Protein AF-A0A6H5HBG1-F1 (afdb_monomer)

Sequence (84 aa):
MTNNFL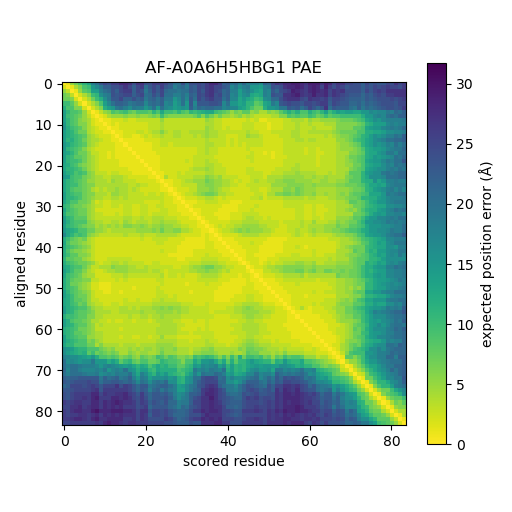LQPKEIKEIKDFLLKARRKDAKSVKIKKNPENVKFKVRCSRFLYTLVITDREKAEKLKQSLPPGQLFPIGVKFLKYKF

InterPro domains:
  IPR002675 Large ribosomal subunit protein eL38 [PF01781] (9-70)
  IPR002675 Large ribosomal subunit protein eL38 [PTHR10965] (9-71)
  IPR038464 Large ribosomal subunit protein eL38 superfamily [G3DSA:3.30.720.90] (8-73)

Organism: NCBI:txid355587

Nearest PDB structures (foldseek):
  7oyc-assembly1_k1  TM=9.595E-01  e=1.858E-09  Xenopus laevis
  9cai-assembly1_Ck  TM=9.474E-01  e=2.117E-09  Caenorhabditis elegans
  7qiz-assembly1_m  TM=9.678E-01  e=6.433E-09  Solanum lycopersicum
  6p5k-assembly1_Ak  TM=8.933E-01  e=2.936E-09  Oryctolagus cuniculus
  8jiv-assembly1_Ck  TM=9.588E-01  e=2.378E-08  Triticum aestivum

Secondary structure (DSSP, 8-state):
----TT-EEEEE--HHHHHHHHHSTT--EEEEEE-SS-EEEEEE-SSEEEEEEE--HHHHHHHHHHS-GGGSS-TT--------

Structure (mmCIF, N/CA/C/O backbone):
data_AF-A0A6H5HBG1-F1
#
_entry.id   AF-A0A6H5HBG1-F1
#
loop_
_atom_site.group_PDB
_atom_site.id
_atom_site.type_symbol
_atom_site.label_atom_id
_atom_site.label_alt_id
_atom_site.label_comp_id
_atom_site.label_asym_id
_atom_site.label_entity_id
_atom_site.label_seq_id
_atom_site.pdbx_PDB_ins_code
_atom_site.Cartn_x
_atom_site.Cartn_y
_atom_site.Cartn_z
_atom_site.occupancy
_atom_site.B_iso_or_equiv
_atom_site.auth_seq_id
_atom_site.auth_comp_id
_atom_site.auth_asym_id
_atom_site.auth_atom_id
_atom_site.pdbx_PDB_model_num
ATOM 1 N N . MET A 1 1 ? 13.271 -18.834 4.577 1.00 38.00 1 MET A N 1
ATOM 2 C CA . MET A 1 1 ? 13.557 -17.539 5.237 1.00 38.00 1 MET A CA 1
ATOM 3 C C . MET A 1 1 ? 13.978 -16.532 4.167 1.00 38.00 1 MET A C 1
ATOM 5 O O . MET A 1 1 ? 15.132 -16.527 3.774 1.00 38.00 1 MET A O 1
ATOM 9 N N . THR A 1 2 ? 13.062 -15.761 3.573 1.00 44.72 2 THR A N 1
ATOM 10 C CA . THR A 1 2 ? 13.430 -14.863 2.458 1.00 44.72 2 THR A CA 1
ATOM 11 C C . THR A 1 2 ? 1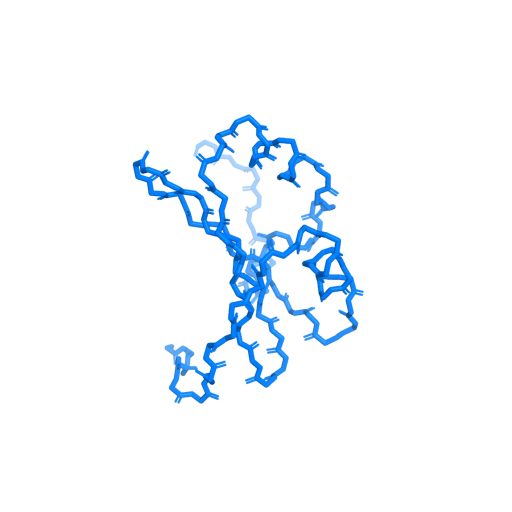3.872 -13.498 2.980 1.00 44.72 2 THR A C 1
ATOM 13 O O . THR A 1 2 ? 13.076 -12.760 3.557 1.00 44.72 2 THR A O 1
ATOM 16 N N . ASN A 1 3 ? 15.156 -13.215 2.766 1.00 45.34 3 ASN A N 1
ATOM 17 C CA . ASN A 1 3 ? 15.939 -12.052 3.183 1.00 45.34 3 ASN A CA 1
ATOM 18 C C . ASN A 1 3 ? 15.186 -10.705 3.149 1.00 45.34 3 ASN A C 1
ATOM 20 O O . ASN A 1 3 ? 14.877 -10.164 2.086 1.00 45.34 3 ASN A O 1
ATOM 24 N N . ASN A 1 4 ? 14.957 -10.136 4.339 1.00 54.22 4 ASN A N 1
ATOM 25 C CA . ASN A 1 4 ? 14.369 -8.807 4.561 1.00 54.22 4 ASN A CA 1
ATOM 26 C C . ASN A 1 4 ? 15.393 -7.653 4.480 1.00 54.22 4 ASN A C 1
ATOM 28 O O . ASN A 1 4 ? 15.005 -6.494 4.589 1.00 54.22 4 ASN A O 1
ATOM 32 N N . PHE A 1 5 ? 16.683 -7.941 4.286 1.00 48.41 5 PHE A N 1
ATOM 33 C CA . PHE A 1 5 ? 17.764 -7.012 4.644 1.00 48.41 5 PHE A CA 1
ATOM 34 C C . PHE A 1 5 ? 18.283 -6.080 3.531 1.00 48.41 5 PHE A C 1
ATOM 36 O O . PHE A 1 5 ? 19.096 -5.214 3.820 1.00 48.41 5 PHE A O 1
ATOM 43 N N . LEU A 1 6 ? 17.799 -6.176 2.282 1.00 49.91 6 LEU A N 1
ATOM 44 C CA . LEU A 1 6 ? 18.255 -5.303 1.173 1.00 49.91 6 LEU A CA 1
ATOM 45 C C . LEU A 1 6 ? 17.252 -4.204 0.771 1.00 49.91 6 LEU A C 1
ATOM 47 O O . LEU A 1 6 ? 17.337 -3.630 -0.311 1.00 49.91 6 LEU A O 1
ATOM 51 N N . LEU A 1 7 ? 16.254 -3.935 1.611 1.00 55.88 7 LEU A N 1
ATOM 52 C CA . LEU A 1 7 ? 15.158 -3.021 1.309 1.00 55.88 7 LEU A CA 1
ATOM 53 C C . LEU A 1 7 ? 15.367 -1.674 1.984 1.00 55.88 7 LEU A C 1
ATOM 55 O O . LEU A 1 7 ? 15.066 -1.544 3.163 1.00 55.88 7 LEU A O 1
ATOM 59 N N . GLN A 1 8 ? 15.767 -0.648 1.236 1.00 75.38 8 GLN A N 1
ATOM 60 C CA . GLN A 1 8 ? 15.558 0.722 1.705 1.00 75.38 8 GLN A CA 1
ATOM 61 C C . GLN A 1 8 ? 14.033 0.971 1.723 1.00 75.38 8 GLN A C 1
ATOM 63 O O . GLN A 1 8 ? 13.394 0.924 0.662 1.00 75.38 8 GLN A O 1
ATOM 68 N N . PRO A 1 9 ? 13.395 1.141 2.893 1.00 85.88 9 PRO A N 1
ATOM 69 C CA . PRO A 1 9 ? 11.971 1.430 2.936 1.00 85.88 9 PRO A CA 1
ATOM 70 C C . PRO A 1 9 ? 11.740 2.843 2.399 1.00 85.88 9 PRO A C 1
ATOM 72 O O . PRO A 1 9 ? 12.479 3.770 2.725 1.00 85.88 9 PRO A O 1
ATOM 75 N N . LYS A 1 10 ? 10.715 3.009 1.563 1.00 91.31 10 LYS A N 1
ATOM 76 C CA . LYS A 1 10 ? 10.277 4.323 1.086 1.00 91.31 10 LYS A CA 1
ATOM 77 C C . LYS A 1 10 ? 8.831 4.546 1.485 1.00 91.31 10 LYS A C 1
ATOM 79 O O . LYS A 1 10 ? 7.978 3.687 1.261 1.00 91.31 10 LYS A O 1
ATOM 84 N N . GLU A 1 11 ? 8.564 5.695 2.081 1.00 92.75 11 GLU A N 1
ATOM 85 C CA . GLU A 1 11 ? 7.206 6.108 2.398 1.00 92.75 11 GLU A CA 1
ATOM 86 C C . GLU A 1 11 ? 6.558 6.783 1.186 1.00 92.75 11 GLU A C 1
ATOM 88 O O . GLU A 1 11 ? 7.206 7.532 0.455 1.0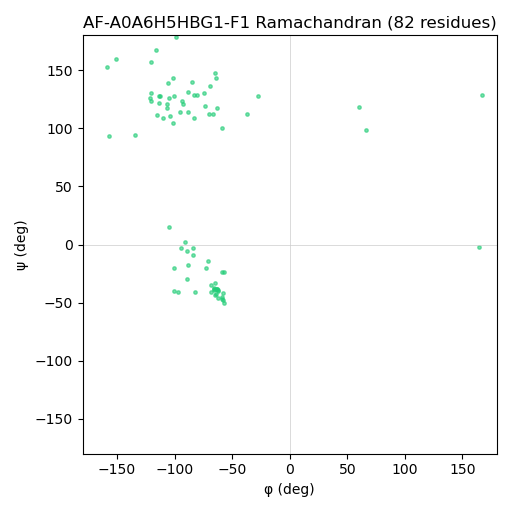0 92.75 11 GLU A O 1
ATOM 93 N N . ILE A 1 12 ? 5.280 6.488 0.970 1.00 93.44 12 ILE A N 1
ATOM 94 C CA . ILE A 1 12 ? 4.420 7.166 0.005 1.00 93.44 12 ILE A CA 1
ATOM 95 C C . ILE A 1 12 ? 3.361 7.925 0.801 1.00 93.44 12 ILE A C 1
ATOM 97 O O . ILE A 1 12 ? 2.676 7.325 1.627 1.00 93.44 12 ILE A O 1
ATOM 101 N N . LYS A 1 13 ? 3.210 9.224 0.526 1.00 91.69 13 LYS A N 1
ATOM 102 C CA . LYS A 1 13 ? 2.209 10.079 1.182 1.00 91.69 13 LYS A CA 1
ATOM 103 C C . LYS A 1 13 ? 0.867 10.096 0.447 1.00 91.69 13 LYS A C 1
ATOM 105 O O . LYS A 1 13 ? -0.176 10.239 1.073 1.00 91.69 13 LYS A O 1
ATOM 110 N N . GLU A 1 14 ? 0.883 9.917 -0.873 1.00 93.38 14 GLU A N 1
ATOM 111 C CA . GLU A 1 14 ? -0.310 10.029 -1.714 1.00 93.38 14 GLU A CA 1
ATOM 112 C C . GLU A 1 14 ? -0.844 8.679 -2.207 1.00 93.38 14 GLU A C 1
ATOM 114 O O . GLU A 1 14 ? -0.107 7.806 -2.671 1.00 93.38 14 GLU A O 1
ATOM 119 N N . ILE A 1 15 ? -2.171 8.535 -2.200 1.00 90.75 15 ILE A N 1
ATOM 120 C CA . ILE A 1 15 ? -2.855 7.321 -2.675 1.00 90.75 15 ILE A CA 1
ATOM 121 C C . ILE A 1 15 ? -2.655 7.119 -4.185 1.00 90.75 15 ILE A C 1
ATOM 123 O O . ILE A 1 15 ? -2.484 5.986 -4.636 1.00 90.75 15 ILE A O 1
ATOM 127 N N . LYS A 1 16 ? -2.650 8.203 -4.975 1.00 90.06 16 LYS A N 1
ATOM 128 C CA . LYS A 1 16 ? -2.442 8.138 -6.434 1.00 90.06 16 LYS A CA 1
ATOM 129 C C . LYS A 1 16 ? -1.109 7.473 -6.765 1.00 90.06 16 LYS A C 1
ATOM 131 O O . LYS A 1 16 ? -1.055 6.534 -7.557 1.00 90.06 16 LYS A O 1
ATOM 136 N N . ASP A 1 17 ? -0.062 7.913 -6.082 1.00 91.25 17 ASP A N 1
ATOM 137 C CA . ASP A 1 17 ? 1.291 7.411 -6.272 1.00 91.25 17 ASP A CA 1
ATOM 138 C C . ASP A 1 17 ? 1.401 5.937 -5.856 1.00 91.25 17 ASP A C 1
ATOM 140 O O . ASP A 1 17 ? 2.003 5.121 -6.557 1.00 91.25 17 ASP A O 1
ATOM 144 N N . PHE A 1 18 ? 0.720 5.550 -4.774 1.00 90.38 18 PHE A N 1
ATOM 145 C CA . PHE A 1 18 ? 0.605 4.149 -4.370 1.00 90.38 18 PHE A CA 1
ATOM 146 C C . PHE A 1 18 ? -0.044 3.276 -5.453 1.00 90.38 18 PHE A C 1
ATOM 148 O O . PHE A 1 18 ? 0.493 2.214 -5.772 1.00 90.38 18 PHE A O 1
ATOM 155 N N . LEU A 1 19 ? -1.156 3.714 -6.052 1.00 88.62 19 LEU A N 1
ATOM 156 C CA . LEU A 1 1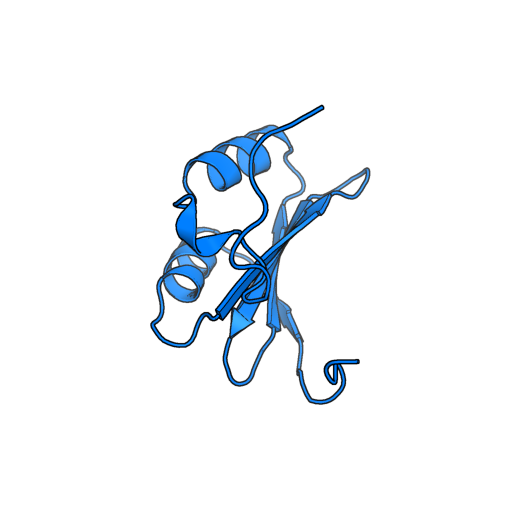9 ? -1.835 2.963 -7.115 1.00 88.62 19 LEU A CA 1
ATOM 157 C C . LEU A 1 19 ? -0.948 2.804 -8.356 1.00 88.62 19 LEU A C 1
ATOM 159 O O . LEU A 1 19 ? -0.913 1.721 -8.946 1.00 88.62 19 LEU A O 1
ATOM 163 N N . LEU A 1 20 ? -0.181 3.840 -8.712 1.00 89.38 20 LEU A N 1
ATOM 164 C CA . LEU A 1 20 ? 0.808 3.762 -9.787 1.00 89.38 20 LEU A CA 1
ATOM 165 C C . LEU A 1 20 ? 1.904 2.742 -9.460 1.00 89.38 20 LEU A C 1
ATOM 167 O O . LEU A 1 20 ? 2.226 1.904 -10.303 1.00 89.38 20 LEU A O 1
ATOM 171 N N . LYS A 1 21 ? 2.453 2.748 -8.235 1.00 87.19 21 LYS A N 1
ATOM 172 C CA . LYS A 1 21 ? 3.478 1.768 -7.830 1.00 87.19 21 LYS A CA 1
ATOM 173 C C . LYS A 1 21 ? 2.939 0.343 -7.768 1.00 87.19 21 LYS A C 1
ATOM 175 O O . LYS A 1 21 ? 3.643 -0.571 -8.184 1.00 87.19 21 LYS A O 1
ATOM 180 N N . ALA A 1 22 ? 1.709 0.154 -7.293 1.00 85.88 22 ALA A N 1
ATOM 181 C CA . ALA A 1 22 ? 1.078 -1.157 -7.191 1.00 85.88 22 ALA A CA 1
ATOM 182 C C . ALA A 1 22 ? 0.844 -1.803 -8.565 1.00 85.88 22 ALA A C 1
ATOM 184 O O . ALA A 1 22 ? 0.953 -3.020 -8.672 1.00 85.88 22 ALA A O 1
ATOM 185 N N . ARG A 1 23 ? 0.571 -1.005 -9.609 1.00 85.06 23 ARG A N 1
ATOM 186 C CA . ARG A 1 23 ? 0.339 -1.481 -10.987 1.00 85.06 23 ARG A CA 1
ATOM 187 C C . ARG A 1 23 ? 1.611 -1.702 -11.809 1.00 85.06 23 ARG A C 1
ATOM 189 O O . ARG A 1 23 ? 1.525 -2.236 -12.913 1.00 85.06 23 ARG A O 1
ATOM 196 N N . ARG A 1 24 ? 2.787 -1.291 -11.325 1.00 85.88 24 ARG A N 1
ATOM 197 C CA . ARG A 1 24 ? 4.036 -1.491 -12.072 1.00 85.88 24 ARG A CA 1
ATOM 198 C C . ARG A 1 24 ? 4.365 -2.979 -12.212 1.00 85.88 24 ARG A C 1
ATOM 20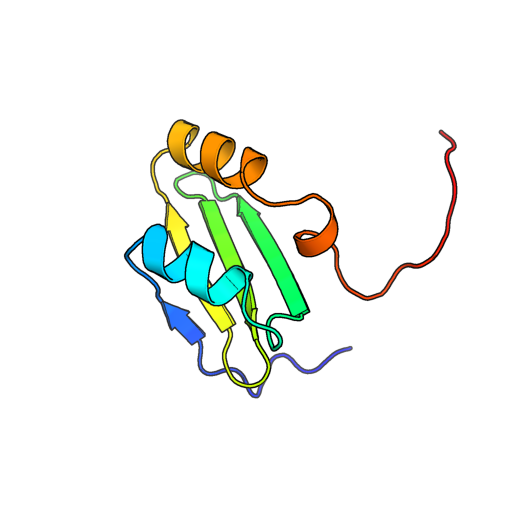0 O O . ARG A 1 24 ? 4.159 -3.762 -11.292 1.00 85.88 24 ARG A O 1
ATOM 207 N N . LYS A 1 25 ? 4.997 -3.340 -13.332 1.00 84.75 25 LYS A N 1
ATOM 208 C CA . LYS A 1 25 ? 5.435 -4.713 -13.650 1.00 84.75 25 LYS A CA 1
ATOM 209 C C . LYS A 1 25 ? 6.411 -5.314 -12.623 1.00 84.75 25 LYS A C 1
ATOM 211 O O . LYS A 1 25 ? 6.529 -6.528 -12.525 1.00 84.75 25 LYS A O 1
ATOM 216 N N . ASP A 1 26 ? 7.130 -4.478 -11.876 1.00 79.94 26 ASP A N 1
ATOM 217 C CA . ASP A 1 26 ? 8.086 -4.901 -10.849 1.00 79.94 26 ASP A CA 1
ATOM 218 C C . ASP A 1 26 ? 7.465 -5.080 -9.454 1.00 79.94 26 ASP A C 1
ATOM 220 O O . ASP A 1 26 ? 8.162 -5.514 -8.530 1.00 79.94 26 ASP A O 1
ATOM 224 N N . ALA A 1 27 ? 6.184 -4.738 -9.282 1.00 84.06 27 ALA A N 1
ATOM 225 C CA . ALA A 1 27 ? 5.449 -4.998 -8.055 1.00 84.06 27 ALA A CA 1
ATOM 226 C C . ALA A 1 27 ? 5.130 -6.495 -7.954 1.00 84.06 27 ALA A C 1
ATOM 228 O O . ALA A 1 27 ? 4.462 -7.069 -8.809 1.00 84.06 27 ALA A O 1
ATOM 229 N N . LYS A 1 28 ? 5.637 -7.129 -6.895 1.00 83.19 28 LYS A N 1
ATOM 230 C CA . LYS A 1 28 ? 5.515 -8.573 -6.663 1.00 83.19 28 LYS A CA 1
ATOM 231 C C . LYS A 1 28 ? 4.358 -8.913 -5.734 1.00 83.19 28 LYS A C 1
ATOM 233 O O . LYS A 1 28 ? 3.670 -9.898 -5.945 1.00 83.19 28 LYS A O 1
ATOM 238 N N . SER A 1 29 ? 4.164 -8.134 -4.677 1.00 82.75 29 SER A N 1
ATOM 239 C CA . SER A 1 29 ? 3.096 -8.389 -3.711 1.00 82.75 29 SER A CA 1
ATOM 240 C C . SER A 1 29 ? 2.739 -7.135 -2.932 1.00 82.75 29 SER A C 1
ATOM 242 O O . SER A 1 29 ? 3.578 -6.254 -2.718 1.00 82.75 29 SER A O 1
ATOM 244 N N . VAL A 1 30 ? 1.491 -7.068 -2.480 1.00 86.56 30 VAL A N 1
ATOM 245 C CA . VAL A 1 30 ? 1.016 -6.039 -1.556 1.00 86.56 30 VAL A CA 1
ATOM 246 C C . VAL A 1 30 ? 0.665 -6.696 -0.227 1.00 86.56 30 VAL A C 1
ATOM 248 O O . VAL A 1 30 ? -0.178 -7.584 -0.161 1.00 86.56 30 VAL A O 1
ATOM 251 N N . LYS A 1 31 ? 1.304 -6.251 0.856 1.00 86.62 31 LYS A N 1
ATOM 252 C CA . LYS A 1 31 ? 1.012 -6.682 2.225 1.00 86.62 31 LYS A CA 1
ATOM 253 C C . LYS A 1 31 ? 0.281 -5.573 2.968 1.00 86.62 31 LYS A C 1
ATOM 255 O O . LYS A 1 31 ? 0.821 -4.486 3.152 1.00 86.62 31 LYS A O 1
ATOM 260 N N . ILE A 1 32 ? -0.922 -5.864 3.444 1.00 89.94 32 ILE A N 1
ATOM 261 C CA . ILE A 1 32 ? -1.697 -4.944 4.278 1.00 89.94 32 ILE A CA 1
ATOM 262 C C . ILE A 1 32 ? -1.417 -5.274 5.743 1.00 89.94 32 ILE A C 1
ATOM 264 O O . ILE A 1 32 ? -1.602 -6.409 6.182 1.00 89.94 32 ILE A O 1
ATOM 268 N N . LYS A 1 33 ? -0.962 -4.287 6.512 1.00 89.31 33 LYS A N 1
ATOM 269 C CA . LYS A 1 33 ? -0.769 -4.397 7.959 1.00 89.31 33 LYS A CA 1
ATOM 270 C C . LYS A 1 33 ? -1.729 -3.444 8.657 1.00 89.31 33 LYS A C 1
ATOM 272 O O . LYS A 1 33 ? -1.567 -2.233 8.570 1.00 89.31 33 LYS A O 1
ATOM 277 N N . LYS A 1 34 ? -2.713 -4.003 9.358 1.00 90.69 34 LYS A N 1
ATOM 278 C CA . LYS A 1 34 ? -3.609 -3.250 10.237 1.00 90.69 34 LYS A CA 1
ATOM 279 C C . LYS A 1 34 ? -2.935 -3.058 11.602 1.00 90.69 34 LYS A C 1
ATOM 281 O O . LYS A 1 34 ? -2.430 -4.030 12.179 1.00 90.69 34 LYS A O 1
ATOM 286 N N . ASN A 1 35 ? -2.901 -1.816 12.067 1.00 90.69 35 ASN A N 1
ATOM 287 C CA . ASN A 1 35 ? -2.555 -1.408 13.425 1.00 90.69 35 ASN A CA 1
ATOM 288 C C . ASN A 1 35 ? -3.796 -0.746 14.064 1.00 90.69 35 ASN A C 1
ATOM 290 O O . ASN A 1 35 ? -4.742 -0.427 13.340 1.00 90.69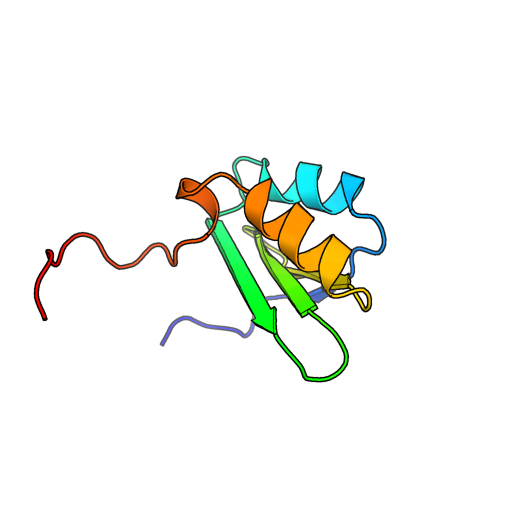 35 ASN A O 1
ATOM 294 N N . PRO A 1 36 ? -3.810 -0.521 15.390 1.00 91.12 36 PRO A N 1
ATOM 295 C CA . PRO A 1 36 ? -4.949 0.109 16.063 1.00 91.12 36 PRO A CA 1
ATOM 296 C C . PRO A 1 36 ? -5.291 1.498 15.502 1.00 91.12 36 PRO A C 1
ATOM 298 O O . PRO A 1 36 ? -6.459 1.800 15.261 1.00 91.12 36 PRO A O 1
ATOM 301 N N . GLU A 1 37 ? -4.269 2.308 15.223 1.00 92.06 37 GLU A N 1
ATOM 302 C CA . GLU A 1 37 ? -4.420 3.713 14.812 1.00 92.06 37 GLU A CA 1
ATOM 303 C C . GLU A 1 37 ? -4.286 3.939 13.302 1.00 92.06 37 GLU A C 1
ATOM 305 O O . GLU A 1 37 ? -4.707 4.965 12.782 1.00 92.06 37 GLU A O 1
ATOM 310 N N . ASN A 1 38 ? -3.666 3.004 12.578 1.00 93.12 38 ASN A N 1
ATOM 311 C CA . ASN A 1 38 ? -3.409 3.160 11.150 1.00 93.12 38 ASN A CA 1
ATOM 312 C C . ASN A 1 38 ? -3.372 1.826 10.406 1.00 93.12 38 ASN A C 1
ATOM 314 O O . ASN A 1 38 ? -3.134 0.757 10.965 1.00 93.12 38 ASN A O 1
ATOM 318 N N . VAL A 1 39 ? -3.565 1.895 9.096 1.00 92.62 39 VAL A N 1
ATOM 319 C CA . VAL A 1 39 ? -3.387 0.778 8.174 1.00 92.62 39 VAL A CA 1
ATOM 320 C C . VAL A 1 39 ? -2.211 1.096 7.261 1.00 92.62 39 VAL A C 1
ATOM 322 O O . VAL A 1 39 ? -2.148 2.157 6.646 1.00 92.62 39 VAL A O 1
ATOM 325 N N . LYS A 1 40 ? -1.259 0.167 7.170 1.00 92.19 40 LYS A N 1
ATOM 326 C CA . LYS A 1 40 ? -0.072 0.283 6.321 1.00 92.19 40 LYS A CA 1
ATOM 327 C C . LYS A 1 40 ? -0.195 -0.644 5.118 1.00 92.19 40 LYS A C 1
ATOM 329 O O . LYS A 1 40 ? -0.218 -1.865 5.280 1.00 92.19 40 LYS A O 1
ATOM 334 N N . PHE A 1 41 ? -0.212 -0.077 3.920 1.00 92.19 41 PHE A N 1
ATOM 335 C CA . PHE A 1 41 ? -0.162 -0.817 2.663 1.00 92.19 41 PHE A CA 1
ATOM 336 C C . PHE A 1 41 ? 1.283 -0.882 2.183 1.00 92.19 41 PHE A C 1
ATOM 338 O O . PHE A 1 41 ? 1.883 0.141 1.865 1.00 92.19 41 PHE A O 1
ATOM 345 N N . LYS A 1 42 ? 1.857 -2.083 2.155 1.00 90.62 42 LYS A N 1
ATOM 346 C CA . LYS A 1 42 ? 3.265 -2.309 1.828 1.00 90.62 42 LYS A CA 1
ATOM 347 C C . LYS A 1 42 ? 3.391 -2.999 0.474 1.00 90.62 42 LYS A C 1
ATOM 349 O O . LYS A 1 42 ? 3.084 -4.182 0.375 1.00 90.62 42 LYS A O 1
ATOM 354 N N . VAL A 1 43 ? 3.857 -2.296 -0.553 1.00 89.56 43 VAL A N 1
ATOM 355 C CA . VAL A 1 43 ? 4.123 -2.871 -1.881 1.00 89.56 43 VAL A CA 1
ATOM 356 C C . VAL A 1 43 ? 5.576 -3.317 -1.957 1.00 89.56 43 VAL A C 1
ATOM 358 O O . VAL A 1 43 ? 6.499 -2.510 -1.812 1.00 89.56 43 VAL A O 1
ATOM 361 N N . ARG A 1 44 ? 5.794 -4.607 -2.210 1.00 87.38 44 ARG A N 1
ATOM 362 C CA . ARG A 1 44 ? 7.114 -5.154 -2.512 1.00 87.38 44 ARG A CA 1
ATOM 363 C C . ARG A 1 44 ? 7.413 -4.948 -3.994 1.00 87.38 44 ARG A C 1
ATOM 365 O O . ARG A 1 44 ? 6.854 -5.645 -4.836 1.00 87.38 44 ARG A O 1
ATOM 372 N N . CYS A 1 45 ? 8.341 -4.047 -4.297 1.00 87.06 45 CYS A N 1
ATOM 373 C CA . CYS A 1 45 ? 8.934 -3.918 -5.629 1.00 87.06 45 CYS A CA 1
ATOM 374 C C . CYS A 1 45 ? 10.290 -4.639 -5.684 1.00 87.06 45 CYS A C 1
ATOM 376 O O . CYS A 1 45 ? 10.764 -5.189 -4.683 1.00 87.06 45 CYS A O 1
ATOM 378 N N . SER A 1 46 ? 10.952 -4.634 -6.841 1.00 84.56 46 SER A N 1
ATOM 379 C CA . SER A 1 46 ? 12.264 -5.278 -6.999 1.00 84.56 46 SER A CA 1
ATOM 380 C C . SER A 1 46 ? 13.308 -4.737 -6.017 1.00 84.56 46 SER A C 1
ATOM 382 O O . SER A 1 46 ? 13.918 -5.520 -5.290 1.00 84.56 46 SER A O 1
ATOM 384 N N . ARG A 1 47 ? 13.455 -3.408 -5.926 1.00 83.75 47 ARG A N 1
ATOM 385 C CA . ARG A 1 47 ? 14.501 -2.752 -5.115 1.00 83.75 47 ARG A CA 1
ATOM 386 C C . ARG A 1 47 ? 14.020 -2.224 -3.764 1.00 83.75 47 ARG A C 1
ATOM 388 O O . ARG A 1 47 ? 14.732 -2.350 -2.779 1.00 83.75 47 ARG A O 1
ATOM 395 N N . PHE A 1 48 ? 12.825 -1.641 -3.715 1.00 87.81 48 PHE A N 1
ATOM 396 C CA . PHE A 1 48 ? 12.320 -0.944 -2.530 1.00 87.81 48 PHE A CA 1
ATOM 397 C C . PHE A 1 48 ? 11.025 -1.567 -2.012 1.00 87.81 48 PHE A C 1
ATOM 399 O O . PHE A 1 48 ? 10.282 -2.221 -2.752 1.00 87.81 48 PHE A O 1
ATOM 406 N N . LEU A 1 49 ? 10.764 -1.335 -0.728 1.00 89.31 49 LEU A N 1
ATOM 407 C CA . LEU A 1 49 ? 9.483 -1.603 -0.097 1.00 89.31 49 LEU A CA 1
ATOM 408 C C . LEU A 1 49 ? 8.784 -0.263 0.075 1.00 89.31 49 LEU A C 1
ATOM 410 O O . LEU A 1 49 ? 9.218 0.564 0.877 1.00 89.31 49 LEU A O 1
ATOM 414 N N . TYR A 1 50 ? 7.715 -0.059 -0.681 1.00 91.12 50 TYR A N 1
ATOM 415 C CA . TYR A 1 50 ? 6.919 1.150 -0.568 1.00 91.12 50 TYR A CA 1
ATOM 416 C C . TYR A 1 50 ? 5.848 0.960 0.491 1.00 91.12 50 TYR A C 1
ATOM 418 O O . TYR A 1 50 ? 5.145 -0.046 0.465 1.00 91.12 50 TYR A O 1
ATOM 426 N N . THR A 1 51 ? 5.717 1.907 1.413 1.00 93.12 51 THR A N 1
ATOM 427 C CA . THR A 1 51 ? 4.676 1.878 2.444 1.00 93.12 51 THR A CA 1
ATOM 428 C C . THR A 1 51 ? 3.807 3.119 2.336 1.00 93.12 51 THR A C 1
ATOM 430 O O . THR A 1 51 ? 4.322 4.226 2.425 1.00 93.12 51 THR A O 1
ATOM 433 N N . LEU A 1 52 ? 2.500 2.926 2.178 1.00 94.25 52 LEU A N 1
ATOM 434 C CA . LEU A 1 52 ? 1.488 3.964 2.351 1.00 94.25 52 LEU A CA 1
ATOM 435 C C . LEU A 1 52 ? 0.843 3.780 3.727 1.00 94.25 52 LEU A C 1
ATOM 437 O O . LEU A 1 52 ? 0.398 2.675 4.053 1.00 94.25 52 LEU A O 1
ATOM 441 N N . VAL A 1 53 ? 0.799 4.842 4.527 1.00 94.19 53 VAL A N 1
ATOM 442 C CA . VAL A 1 53 ? 0.139 4.855 5.839 1.00 94.19 53 VAL A CA 1
ATOM 443 C C . VAL A 1 53 ? -1.175 5.617 5.714 1.00 94.19 53 VAL A C 1
ATOM 445 O O . VAL A 1 53 ? -1.189 6.752 5.254 1.00 94.19 53 VAL A O 1
ATOM 448 N N . ILE A 1 54 ? -2.279 4.991 6.117 1.00 93.38 54 ILE A N 1
ATOM 449 C CA . ILE A 1 54 ? -3.605 5.614 6.160 1.00 93.38 54 ILE A CA 1
ATOM 450 C C . ILE A 1 54 ? -4.116 5.549 7.595 1.00 93.38 54 ILE A C 1
ATOM 452 O O . ILE A 1 54 ? -4.164 4.470 8.184 1.00 93.38 54 ILE A O 1
ATOM 456 N N . THR A 1 55 ? -4.497 6.693 8.152 1.00 93.88 55 THR A N 1
ATOM 457 C CA . THR A 1 55 ? -5.123 6.807 9.478 1.00 93.88 55 THR A CA 1
ATOM 458 C C . THR A 1 55 ? -6.627 6.521 9.412 1.00 93.88 55 THR A C 1
ATOM 460 O O . THR A 1 55 ? -7.158 5.778 10.234 1.00 93.88 55 THR A O 1
ATOM 463 N N . ASP A 1 56 ? -7.302 7.017 8.372 1.00 93.25 56 ASP A N 1
ATOM 46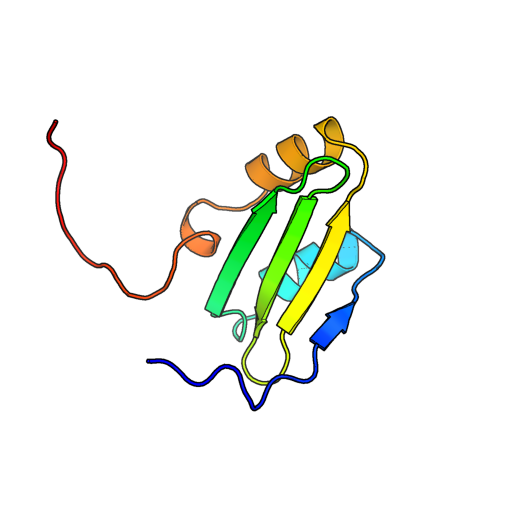4 C CA . ASP A 1 56 ? -8.739 6.822 8.155 1.00 93.25 56 ASP A CA 1
ATOM 465 C C . ASP A 1 56 ? -9.094 5.377 7.771 1.00 93.25 56 ASP A C 1
ATOM 467 O O . ASP A 1 56 ? -8.809 4.907 6.662 1.00 93.25 56 ASP A O 1
ATOM 471 N N . ARG A 1 57 ? -9.803 4.676 8.662 1.00 88.69 57 ARG A N 1
ATOM 472 C CA . ARG A 1 57 ? -10.209 3.275 8.450 1.00 88.69 57 ARG A CA 1
ATOM 473 C C . ARG A 1 57 ? -11.129 3.094 7.242 1.00 88.69 57 ARG A C 1
ATOM 475 O O . ARG A 1 57 ? -10.938 2.155 6.474 1.00 88.69 57 ARG A O 1
ATOM 482 N N . GLU A 1 58 ? -12.077 4.004 7.026 1.00 91.19 58 GLU A N 1
ATOM 483 C CA . GLU A 1 58 ? -13.003 3.922 5.889 1.00 91.19 58 GLU A CA 1
ATOM 484 C C . GLU A 1 58 ? -12.286 4.067 4.543 1.00 91.19 58 GLU A C 1
ATOM 486 O O . GLU A 1 58 ? -12.536 3.301 3.610 1.00 91.19 58 GLU A O 1
ATOM 491 N N . LYS A 1 59 ? -11.345 5.018 4.444 1.00 90.50 59 LYS A N 1
ATOM 492 C CA . LYS A 1 59 ? -10.522 5.191 3.237 1.00 90.50 59 LYS A CA 1
ATOM 493 C C . LYS A 1 59 ? -9.651 3.961 2.994 1.00 90.50 59 LYS A C 1
ATOM 495 O O . LYS A 1 59 ? -9.498 3.545 1.847 1.00 90.50 59 LYS A O 1
ATOM 500 N N . ALA A 1 60 ? -9.114 3.359 4.056 1.00 90.50 60 ALA A N 1
ATOM 501 C CA . ALA A 1 60 ? -8.324 2.140 3.951 1.00 90.50 60 ALA A CA 1
ATOM 502 C C . ALA A 1 60 ? -9.152 0.947 3.434 1.00 90.50 60 ALA A C 1
ATOM 504 O O . ALA A 1 60 ? -8.673 0.214 2.570 1.00 90.50 60 ALA A O 1
ATOM 505 N N . GLU A 1 61 ? -10.389 0.755 3.902 1.00 89.19 61 GLU A N 1
ATOM 506 C CA . GLU A 1 61 ? -11.255 -0.326 3.401 1.00 89.19 61 GLU A CA 1
ATOM 507 C C . GLU A 1 61 ? -11.684 -0.087 1.943 1.00 89.19 61 GLU A C 1
ATOM 509 O O . GLU A 1 61 ? -11.594 -1.010 1.132 1.00 89.19 61 GLU A O 1
ATOM 514 N N . LYS A 1 62 ? -12.015 1.156 1.558 1.00 89.69 62 LYS A N 1
ATOM 515 C CA . LYS A 1 62 ? -12.263 1.508 0.144 1.00 89.69 62 LYS A CA 1
ATOM 516 C C . LYS A 1 62 ? -11.043 1.221 -0.734 1.00 89.69 62 LYS A C 1
ATOM 518 O O . LYS A 1 62 ? -11.167 0.607 -1.788 1.00 89.69 62 LYS A O 1
ATOM 523 N N . LEU A 1 63 ? -9.843 1.603 -0.287 1.00 88.12 63 LEU A N 1
ATOM 524 C CA . LEU A 1 63 ? -8.609 1.337 -1.032 1.00 88.12 63 LEU A CA 1
ATOM 525 C C . LEU A 1 63 ? -8.337 -0.165 -1.167 1.00 88.12 63 LEU A C 1
ATOM 527 O O . LEU A 1 63 ? -7.898 -0.617 -2.222 1.00 88.12 63 LEU A O 1
ATOM 531 N N . LYS A 1 64 ? -8.618 -0.942 -0.118 1.00 85.56 64 LYS A N 1
ATOM 532 C CA . LYS A 1 64 ? -8.495 -2.401 -0.140 1.00 85.56 64 LYS A CA 1
ATOM 533 C C . LYS A 1 64 ? -9.444 -3.035 -1.162 1.00 85.56 64 LYS A C 1
ATOM 535 O O . LYS A 1 64 ? -9.022 -3.967 -1.837 1.00 85.56 64 LYS A O 1
ATOM 540 N N . GLN A 1 65 ? -10.672 -2.530 -1.296 1.00 84.12 65 GLN A N 1
ATOM 541 C CA . GLN A 1 65 ? -11.636 -2.990 -2.306 1.00 84.12 65 GLN A CA 1
ATOM 542 C C . GLN A 1 65 ? -11.214 -2.622 -3.735 1.00 84.12 65 GLN A C 1
ATOM 544 O O . GLN A 1 65 ? -11.421 -3.405 -4.656 1.00 84.12 65 GLN A O 1
ATOM 549 N N . SER A 1 66 ? -10.572 -1.466 -3.922 1.00 80.81 66 SER A N 1
ATOM 550 C CA . SER A 1 66 ? -10.059 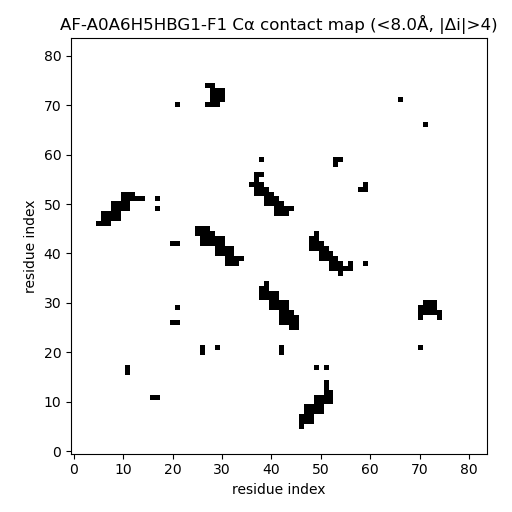-1.032 -5.229 1.00 80.81 66 SER A CA 1
ATOM 551 C C . SER A 1 66 ? -8.846 -1.829 -5.722 1.00 80.81 66 SER A C 1
ATOM 553 O O . SER A 1 66 ? -8.464 -1.706 -6.889 1.00 80.81 66 SER A O 1
ATOM 555 N N . LEU A 1 67 ? -8.193 -2.608 -4.853 1.00 75.88 67 LEU A N 1
ATOM 556 C CA . LEU A 1 67 ? -7.067 -3.447 -5.246 1.00 75.88 67 LEU A CA 1
ATOM 557 C C . LEU A 1 67 ? -7.579 -4.739 -5.899 1.00 75.88 67 LEU A C 1
ATOM 559 O O . LEU A 1 67 ? -8.394 -5.443 -5.302 1.00 75.88 67 LEU A O 1
ATOM 563 N N . PRO A 1 68 ? -7.087 -5.095 -7.100 1.00 68.81 68 PRO A N 1
ATOM 564 C CA . PRO A 1 68 ? -7.516 -6.315 -7.758 1.00 68.81 68 PRO A CA 1
ATOM 565 C C . PRO A 1 68 ? -7.092 -7.539 -6.930 1.00 68.81 68 PRO A C 1
ATOM 567 O O . PRO A 1 68 ? -5.984 -7.552 -6.376 1.00 68.81 68 PRO A O 1
ATOM 570 N N . PRO A 1 69 ? -7.924 -8.597 -6.878 1.00 65.06 69 PRO A N 1
ATOM 571 C CA . PRO A 1 69 ? -7.669 -9.772 -6.048 1.00 65.06 69 PRO A CA 1
ATOM 572 C C . PRO A 1 69 ? -6.320 -10.446 -6.353 1.00 65.06 69 PRO A C 1
ATOM 574 O O . PRO A 1 69 ? -5.733 -11.037 -5.462 1.00 65.06 69 PRO A O 1
ATOM 577 N N . GLY A 1 70 ? -5.744 -10.284 -7.550 1.00 57.38 70 GLY A N 1
ATOM 578 C CA . GLY A 1 70 ? -4.431 -10.845 -7.905 1.00 57.38 70 GLY A CA 1
ATOM 579 C C . GLY A 1 70 ? -3.199 -10.178 -7.263 1.00 57.38 70 GLY A C 1
ATOM 580 O O . GLY A 1 70 ? -2.151 -10.814 -7.192 1.00 57.38 70 GLY A O 1
ATOM 581 N N . GLN A 1 71 ? -3.289 -8.932 -6.771 1.00 55.75 71 GLN A N 1
ATOM 582 C CA . GLN A 1 71 ? -2.127 -8.180 -6.244 1.00 55.75 71 GLN A CA 1
ATOM 583 C C . GLN A 1 71 ? -1.867 -8.416 -4.742 1.00 55.75 71 GLN A C 1
ATOM 585 O O . GLN A 1 71 ? -0.795 -8.081 -4.227 1.00 55.75 71 GLN A O 1
ATOM 590 N N . LEU A 1 72 ? -2.866 -8.940 -4.025 1.00 53.78 72 LEU A N 1
ATOM 591 C CA . LEU A 1 72 ? -2.900 -9.011 -2.558 1.00 53.78 72 LEU A CA 1
ATOM 592 C C . LEU A 1 72 ? -2.320 -10.304 -1.974 1.00 53.78 72 LEU A C 1
ATOM 594 O O . LEU A 1 72 ? -2.308 -10.471 -0.753 1.00 53.78 72 LEU A O 1
ATOM 598 N N . PHE A 1 73 ? -1.814 -11.206 -2.813 1.00 45.00 73 PHE A N 1
ATOM 599 C CA . PHE A 1 73 ? -1.339 -12.504 -2.353 1.00 45.00 73 PHE A CA 1
ATOM 600 C C . PHE A 1 73 ? 0.189 -12.570 -2.228 1.00 45.00 73 PHE A C 1
ATOM 602 O O . PHE A 1 73 ? 0.924 -12.004 -3.044 1.00 45.00 73 PHE A O 1
ATOM 609 N N . PRO A 1 74 ? 0.709 -13.283 -1.214 1.00 44.47 74 PRO A N 1
ATOM 610 C CA . PRO A 1 74 ? 2.092 -13.718 -1.228 1.00 44.47 74 PRO A CA 1
ATOM 611 C C . PRO A 1 74 ? 2.268 -14.677 -2.412 1.00 44.47 74 PRO A C 1
ATOM 613 O O . PRO A 1 74 ? 1.641 -15.733 -2.466 1.00 44.47 74 PRO A O 1
ATOM 616 N N . ILE A 1 75 ? 3.121 -14.311 -3.371 1.00 41.69 75 ILE A N 1
ATOM 617 C CA . ILE A 1 75 ? 3.633 -15.240 -4.383 1.00 41.69 75 ILE A CA 1
ATOM 618 C C . ILE A 1 75 ? 4.346 -16.364 -3.618 1.00 41.69 75 IL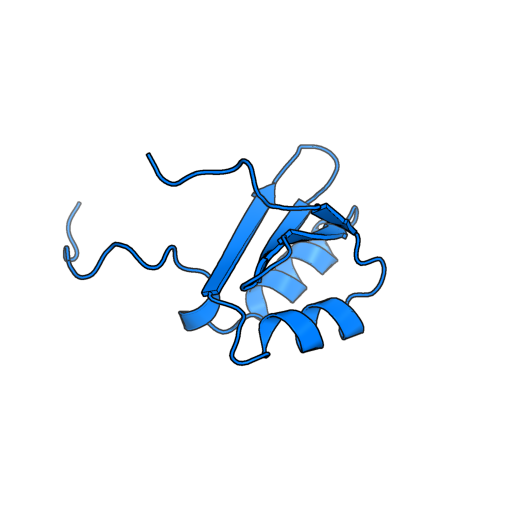E A C 1
ATOM 620 O O . ILE A 1 75 ? 5.453 -16.166 -3.119 1.00 41.69 75 ILE A O 1
ATOM 624 N N . GLY A 1 76 ? 3.667 -17.500 -3.449 1.00 36.56 76 GLY A N 1
ATOM 625 C CA . GLY A 1 76 ? 4.166 -18.612 -2.640 1.00 36.56 76 GLY A CA 1
ATOM 626 C C . GLY A 1 76 ? 3.159 -19.690 -2.234 1.00 36.56 76 GLY A C 1
ATOM 627 O O . GLY A 1 76 ? 3.581 -20.664 -1.631 1.00 36.56 76 GLY A O 1
ATOM 628 N N . VAL A 1 77 ? 1.870 -19.581 -2.568 1.00 37.69 77 VAL A N 1
ATOM 629 C CA . VAL A 1 77 ? 0.934 -20.714 -2.446 1.00 37.69 77 VAL A CA 1
ATOM 630 C C . VAL A 1 77 ? 0.087 -20.833 -3.708 1.00 37.69 77 VAL A C 1
ATOM 632 O O . VAL A 1 77 ? -0.953 -20.198 -3.856 1.00 37.69 77 VAL A O 1
ATOM 635 N N . LYS A 1 78 ? 0.538 -21.673 -4.644 1.00 36.25 78 LYS A N 1
ATOM 636 C CA . LYS A 1 78 ? -0.412 -22.416 -5.471 1.00 36.25 78 LYS A CA 1
ATOM 637 C C . LYS A 1 78 ? -0.994 -23.517 -4.582 1.00 36.25 78 LYS A C 1
ATOM 639 O O . LYS A 1 78 ? -0.235 -24.272 -3.994 1.00 36.25 78 LYS A O 1
ATOM 644 N N . PHE A 1 79 ? -2.320 -23.613 -4.581 1.00 34.97 79 PHE A N 1
ATOM 645 C CA . PHE A 1 79 ? -3.090 -24.819 -4.273 1.00 34.97 79 PHE A CA 1
ATOM 646 C C . PHE A 1 79 ? -3.034 -25.364 -2.834 1.00 34.97 79 PHE A C 1
ATOM 648 O O . PHE A 1 79 ? -2.177 -26.156 -2.476 1.00 34.97 79 PHE A O 1
ATOM 655 N N . LEU A 1 80 ? -4.061 -25.031 -2.058 1.00 29.53 80 LEU A N 1
ATOM 656 C CA . LEU A 1 80 ? -4.947 -26.000 -1.396 1.00 29.53 80 LEU A CA 1
ATOM 657 C C . LEU A 1 80 ? -6.242 -25.219 -1.135 1.00 29.53 80 LEU A C 1
ATOM 659 O O . LEU A 1 80 ? -6.253 -24.242 -0.400 1.00 29.53 80 LEU A O 1
ATOM 663 N N . LYS A 1 81 ? -7.194 -25.324 -2.066 1.00 31.34 81 LYS A N 1
ATOM 664 C CA . LYS A 1 81 ? -8.397 -26.154 -1.926 1.00 31.34 81 LYS A CA 1
ATOM 665 C C . LYS A 1 81 ? -9.217 -25.707 -0.711 1.00 31.34 81 LYS A C 1
ATOM 667 O O . LYS A 1 81 ? -8.756 -25.794 0.418 1.00 31.34 81 LYS A O 1
ATOM 672 N N . TYR A 1 82 ? -10.448 -25.270 -0.978 1.00 29.89 82 TYR A N 1
ATOM 673 C CA . TYR A 1 82 ? -11.564 -25.377 -0.039 1.00 29.89 82 TYR A CA 1
ATOM 674 C C . TYR A 1 82 ? -11.379 -26.573 0.902 1.00 29.89 82 TYR A C 1
ATOM 676 O O . TYR A 1 82 ? -11.240 -27.688 0.389 1.00 29.89 82 TYR A O 1
ATOM 684 N N . LYS A 1 83 ? -11.465 -26.357 2.219 1.00 30.83 83 LYS A N 1
ATOM 685 C CA . LYS A 1 83 ? -12.359 -27.093 3.131 1.00 30.83 83 LYS A CA 1
ATOM 686 C C . LYS A 1 83 ? -12.000 -26.844 4.600 1.00 30.83 83 LYS A C 1
ATOM 688 O O . LYS A 1 83 ? -10.868 -27.117 4.973 1.00 30.83 83 LYS A O 1
ATOM 693 N N . PHE A 1 84 ? -13.047 -26.465 5.341 1.00 37.75 84 PHE A N 1
ATOM 694 C CA . PHE A 1 84 ? -13.231 -26.425 6.799 1.00 37.75 84 PHE A CA 1
ATOM 695 C C . PHE A 1 84 ? -12.302 -25.510 7.602 1.00 37.75 84 PHE A C 1
ATOM 697 O O . PHE A 1 84 ? -11.077 -25.734 7.622 1.00 37.75 84 PHE A O 1
#

Radius of gyration: 13.64 Å; Cα contacts (8 Å, |Δi|>4): 115; chains: 1; bounding box: 32×37×30 Å

Foldseek 3Di:
DDDPDQAPEAEDADPVVVVVLLPDPQFQAWEWDDDPQWIWIWTDGPRYIYIYIGRDPVVVVVSVVVDDPVRHDHPPDDDDDDDD

Solvent-accessible surface area (backbone atoms only — not comparable to full-atom values): 5222 Å² total; per-residue (Å²): 136,84,83,78,85,77,50,62,74,40,82,42,91,50,70,69,60,49,54,56,53,61,70,37,92,57,40,66,29,35,48,78,46,82,52,99,72,35,36,36,43,32,36,37,39,83,66,39,35,39,33,35,73,37,62,54,64,69,60,48,52,54,53,57,68,71,47,61,83,85,49,60,43,74,87,83,70,83,86,81,73,94,76,134

pLDDT: mean 76.08, std 20.97, range [29.53, 94.25]

Mean predicted aligned error: 9.27 Å